Protein AF-A0A391P068-F1 (afdb_monomer)

InterPro domains:
  IPR002133 S-adenosylmethion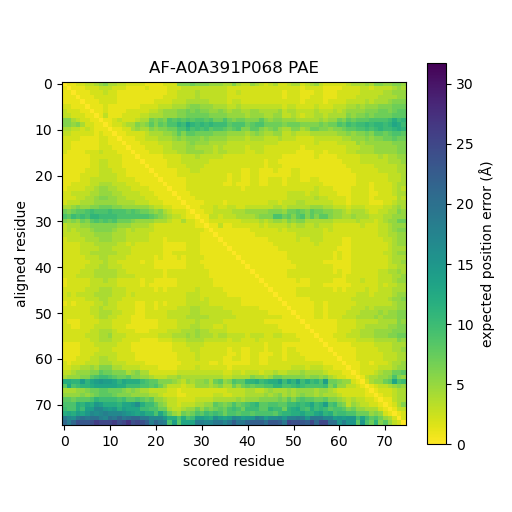ine synthetase [PTHR11964] (1-75)
  IPR022629 S-adenosylmethionine synthetase, central domain [PF02772] (1-68)
  IPR022636 S-adenosylmethionine synthetase superfamily [SSF55973] (1-69)

pLDDT: mean 94.85, std 6.23, range [57.66, 98.62]

Secondary structure (DSSP, 8-state):
-EEEEEEPTTS-EEEEEEEEEEE-----TT--HHHHHHHHIIIIIHHHS-GGG--TT-EEEESTTS---S-GGG-

Solvent-accessible surface area (backbone atoms only — not comparable to full-atom values): 4659 Å² total; per-residue (Å²): 114,43,68,44,66,46,78,43,96,87,71,49,76,44,81,63,33,44,48,34,44,70,46,78,68,75,46,66,88,83,61,58,66,66,60,51,44,50,47,45,44,60,71,46,47,62,70,68,50,62,69,87,32,54,59,95,79,39,41,76,39,61,38,79,81,6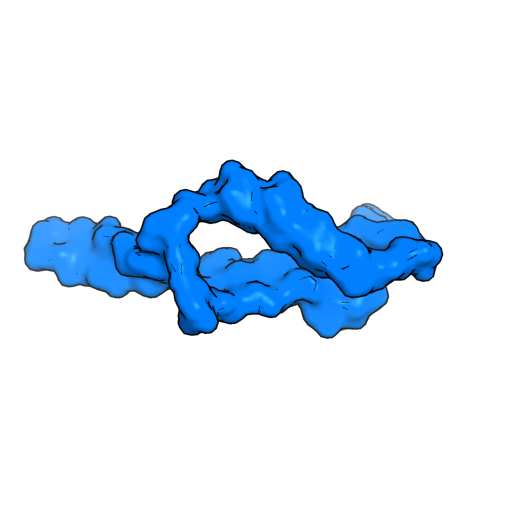7,78,39,59,75,57,68,97,86,86

Nearest PDB structures (foldseek):
  8xj2-assembly1_D  TM=9.736E-01  e=4.582E-07  Homo sapiens
  8xj2-assembly1_B  TM=9.723E-01  e=5.629E-07  Homo sapiens
  4ktv-assembly1_C  TM=9.755E-01  e=6.457E-07  Homo sapiens
  3so4-assembly1_D  TM=9.628E-01  e=1.197E-06  Entamoeba histolytica
  6sw6-assembly1_B  TM=9.434E-01  e=3.588E-06  Homo sapiens

Sequence (75 aa):
VSVEYEQLDSGMLKPLRVHTVVVSTQHDDLVDLEALRKDIKEHVIDQVIPASLVDDDTIFHINPSSRFVIGGPAG

Foldseek 3Di:
DAWDWDQDPVRDTDTQAAQEDADADADAPPDDLVVQLVCCVPVPVPVPDPPNRDDPNYYYHYNVVSHRHDDDPRD

Structure (mmCIF, N/CA/C/O backbone):
data_AF-A0A391P068-F1
#
_entry.id   AF-A0A391P068-F1
#
loop_
_atom_site.group_PDB
_atom_site.id
_atom_site.type_symbol
_atom_site.label_atom_id
_atom_site.la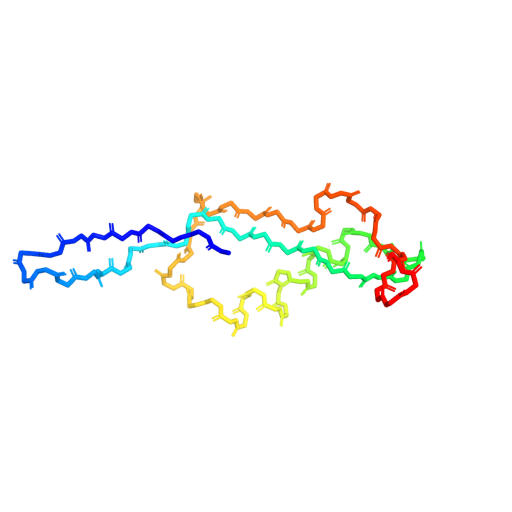bel_alt_id
_atom_site.label_comp_id
_atom_site.label_asym_id
_atom_site.label_entity_id
_atom_site.label_seq_id
_atom_site.pdbx_PDB_ins_code
_atom_site.Cartn_x
_atom_site.Cartn_y
_atom_site.Cartn_z
_atom_site.occupancy
_atom_site.B_iso_or_equiv
_atom_site.auth_seq_id
_atom_site.auth_comp_id
_atom_site.auth_asym_id
_atom_site.auth_atom_id
_atom_site.pdbx_PDB_model_num
ATOM 1 N N . VAL A 1 1 ? 3.688 1.632 7.240 1.00 94.69 1 VAL A N 1
ATOM 2 C CA . VAL A 1 1 ? 2.214 1.596 7.378 1.00 94.69 1 VAL A CA 1
ATOM 3 C C . VAL A 1 1 ? 1.841 2.473 8.556 1.00 94.69 1 VAL A C 1
ATOM 5 O O . VAL A 1 1 ? 2.494 2.360 9.587 1.00 94.69 1 VAL A O 1
ATOM 8 N N . SER A 1 2 ? 0.846 3.336 8.391 1.00 97.88 2 SER A N 1
ATOM 9 C CA . SER A 1 2 ? 0.265 4.164 9.450 1.00 97.88 2 SER A CA 1
ATOM 10 C C . SER A 1 2 ? -1.106 3.602 9.810 1.00 97.88 2 SER A C 1
ATOM 12 O O . SER A 1 2 ? -1.912 3.341 8.916 1.00 97.88 2 SER A O 1
ATOM 14 N N . VAL A 1 3 ? -1.359 3.398 11.101 1.00 98.12 3 VAL A N 1
ATOM 15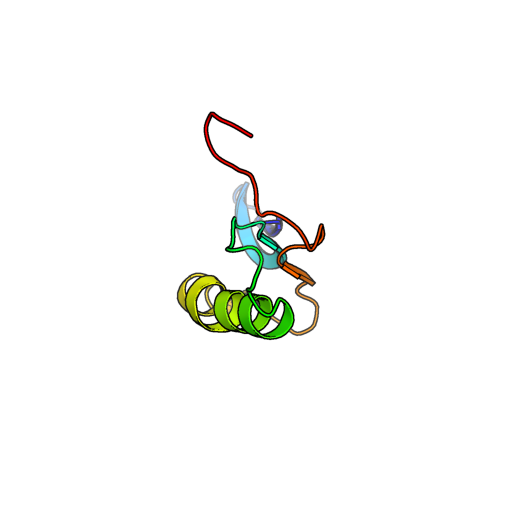 C CA . VAL A 1 3 ? -2.584 2.778 11.626 1.00 98.12 3 VAL A CA 1
ATOM 16 C C . VAL A 1 3 ? -3.169 3.700 12.688 1.00 98.12 3 VAL A C 1
ATOM 18 O O . VAL A 1 3 ? -2.434 4.206 13.536 1.00 98.12 3 VAL A O 1
ATOM 21 N N . GLU A 1 4 ? -4.476 3.914 12.631 1.00 98.19 4 GLU A N 1
ATOM 22 C CA . GLU A 1 4 ? -5.227 4.639 13.650 1.00 98.19 4 GLU A CA 1
ATOM 23 C C . GLU A 1 4 ? -5.646 3.690 14.769 1.00 98.19 4 GLU A C 1
ATOM 25 O O . GLU A 1 4 ? -6.109 2.572 14.518 1.00 98.19 4 GLU A O 1
ATOM 30 N N . TYR A 1 5 ? -5.497 4.151 16.009 1.00 98.19 5 TYR A N 1
ATOM 31 C CA . TYR A 1 5 ? -5.812 3.387 17.209 1.00 98.19 5 TYR A CA 1
ATOM 32 C C . TYR A 1 5 ? -6.727 4.176 18.135 1.00 98.19 5 TYR A C 1
ATOM 34 O O . TYR A 1 5 ? -6.589 5.388 18.287 1.00 98.19 5 TYR A O 1
ATOM 42 N N . GLU A 1 6 ? -7.593 3.445 18.823 1.00 97.56 6 GLU A N 1
ATOM 43 C CA . GLU A 1 6 ? -8.306 3.904 20.006 1.00 97.56 6 GLU A CA 1
ATOM 44 C C . GLU A 1 6 ? -7.569 3.410 21.255 1.00 97.56 6 GLU A C 1
ATOM 46 O O . GLU A 1 6 ? -7.206 2.231 21.344 1.00 97.56 6 GLU A O 1
ATOM 51 N N . GLN A 1 7 ? -7.351 4.296 22.226 1.00 97.69 7 GLN A N 1
ATOM 52 C CA . GLN A 1 7 ? -6.886 3.899 23.551 1.00 97.69 7 GLN A CA 1
ATOM 53 C C . GLN A 1 7 ? -8.096 3.626 24.443 1.00 97.69 7 GLN A C 1
ATOM 55 O O . GLN A 1 7 ? -8.898 4.518 24.701 1.00 97.69 7 GLN A O 1
ATOM 60 N N . LEU A 1 8 ? -8.216 2.386 24.906 1.00 96.94 8 LEU A N 1
ATOM 61 C CA . LEU A 1 8 ? -9.272 1.958 25.818 1.00 96.94 8 LEU A CA 1
ATOM 62 C C . LEU A 1 8 ? -8.954 2.388 27.256 1.00 96.94 8 LEU A C 1
ATOM 64 O O . LEU A 1 8 ? -7.785 2.541 27.614 1.00 96.94 8 LEU A O 1
ATOM 68 N N . ASP A 1 9 ? -9.974 2.468 28.115 1.00 95.81 9 ASP A N 1
ATOM 69 C CA . ASP A 1 9 ? -9.829 2.805 29.545 1.00 95.81 9 ASP A CA 1
ATOM 70 C C . ASP A 1 9 ? -8.873 1.864 30.299 1.00 95.81 9 ASP A C 1
ATOM 72 O O . ASP A 1 9 ? -8.247 2.244 31.287 1.00 95.81 9 ASP A O 1
ATOM 76 N N . SER A 1 10 ? -8.720 0.629 29.812 1.00 95.44 10 SER A N 1
ATOM 77 C CA . SER A 1 10 ? -7.756 -0.350 30.326 1.00 95.44 10 SER A CA 1
ATOM 78 C C . SER A 1 10 ? -6.292 -0.004 30.013 1.00 95.44 10 SER A C 1
ATOM 80 O O . SER A 1 10 ? -5.389 -0.716 30.448 1.00 95.44 10 SER A O 1
ATOM 82 N N . GLY A 1 11 ? -6.044 1.046 29.225 1.00 95.44 11 GLY A N 1
ATOM 83 C CA . GLY A 1 11 ? -4.739 1.419 28.684 1.00 95.44 11 GLY A CA 1
ATOM 84 C C . GLY A 1 11 ? -4.336 0.639 27.428 1.00 95.44 11 GLY A C 1
ATOM 85 O O . GLY A 1 11 ? -3.279 0.912 26.863 1.00 95.44 11 GLY A O 1
ATOM 86 N N . MET A 1 12 ? -5.156 -0.315 26.970 1.00 96.56 12 MET A N 1
ATOM 87 C CA . MET A 1 12 ? -4.893 -1.088 25.753 1.00 96.56 12 MET A CA 1
ATOM 88 C C . MET A 1 12 ? -5.164 -0.273 24.483 1.00 96.56 12 MET A C 1
ATOM 90 O O . MET A 1 12 ? -6.125 0.490 24.425 1.00 96.56 12 MET A O 1
ATOM 94 N N . LEU A 1 13 ? -4.361 -0.496 23.440 1.00 97.56 13 LEU A N 1
ATOM 95 C CA . LEU A 1 13 ? -4.577 0.085 22.114 1.00 97.56 13 LEU A CA 1
ATOM 96 C C . LEU A 1 13 ? -5.341 -0.892 21.220 1.00 97.56 13 LEU A C 1
ATOM 98 O O . LEU A 1 13 ? -4.909 -2.028 21.017 1.00 97.56 13 LEU A O 1
ATOM 102 N N . LYS A 1 14 ? -6.459 -0.434 20.660 1.00 96.69 14 LYS A N 1
ATOM 103 C CA . LYS A 1 14 ? -7.276 -1.182 19.704 1.00 96.69 14 LYS A CA 1
ATOM 104 C C . LYS A 1 14 ? -7.127 -0.562 18.310 1.00 96.69 14 LYS A C 1
ATOM 106 O O . LYS A 1 14 ? -7.430 0.621 18.162 1.00 96.69 14 LYS A O 1
ATOM 111 N N . PRO A 1 15 ? -6.662 -1.308 17.290 1.00 97.56 15 PRO A N 1
ATOM 112 C CA . PRO A 1 15 ? -6.576 -0.782 15.932 1.00 97.56 15 PRO A CA 1
ATOM 113 C C . PRO A 1 15 ? -7.982 -0.533 15.389 1.00 97.56 15 PRO A C 1
ATOM 115 O O . PRO A 1 15 ? -8.849 -1.404 15.481 1.00 97.56 15 PRO A O 1
ATOM 118 N N . LEU A 1 16 ? -8.192 0.653 14.826 1.00 97.75 16 LEU A N 1
ATOM 119 C CA . LEU A 1 16 ? -9.435 1.022 14.157 1.00 97.75 16 LEU A CA 1
ATOM 120 C C . LEU A 1 16 ? -9.332 0.746 12.661 1.00 97.75 16 LEU A C 1
ATOM 122 O O . LEU A 1 16 ? -10.192 0.078 12.094 1.00 97.75 16 LEU A O 1
ATOM 126 N N . ARG A 1 17 ? -8.262 1.247 12.037 1.00 98.44 17 ARG A N 1
ATOM 127 C CA . ARG A 1 17 ? -8.078 1.218 10.585 1.00 98.44 17 ARG A CA 1
ATOM 128 C C . ARG A 1 17 ? -6.643 1.490 10.162 1.00 98.44 17 ARG A C 1
ATOM 130 O O . ARG A 1 17 ? -5.869 2.117 10.886 1.00 98.44 17 ARG A O 1
ATOM 137 N N . VAL A 1 18 ? -6.300 1.075 8.951 1.00 98.62 18 VAL A N 1
ATOM 138 C CA . VAL A 1 18 ? -5.095 1.521 8.257 1.00 98.62 18 VAL A CA 1
ATOM 139 C C . VAL A 1 18 ? -5.373 2.883 7.623 1.00 98.62 18 VAL A C 1
ATOM 141 O O . VAL A 1 18 ? -6.216 3.007 6.740 1.00 98.62 18 VAL A O 1
ATOM 144 N N . HIS A 1 19 ? -4.631 3.904 8.047 1.00 98.62 19 HIS A N 1
ATOM 145 C CA . HIS A 1 19 ? -4.722 5.248 7.471 1.00 98.62 19 HIS A CA 1
ATOM 146 C C . HIS A 1 19 ? -3.899 5.361 6.185 1.00 98.62 19 HIS A C 1
ATOM 148 O O . HIS A 1 19 ? -4.344 5.925 5.188 1.00 98.62 19 HIS A O 1
ATOM 154 N N . THR A 1 20 ? -2.668 4.832 6.182 1.00 98.62 20 THR A N 1
ATOM 155 C CA . THR A 1 20 ? -1.783 4.942 5.011 1.00 98.62 20 THR A CA 1
ATOM 156 C C . THR A 1 20 ? -0.869 3.740 4.846 1.00 98.62 20 THR A C 1
ATOM 158 O O . THR A 1 20 ? -0.173 3.320 5.776 1.00 98.62 20 THR A O 1
ATOM 161 N N . VAL A 1 21 ? -0.785 3.242 3.618 1.00 98.38 21 VAL A N 1
ATOM 162 C CA . VAL A 1 21 ? 0.195 2.248 3.185 1.00 98.38 21 VAL A CA 1
ATOM 163 C C . VAL A 1 21 ? 1.158 2.908 2.209 1.00 98.38 21 VAL A C 1
ATOM 165 O O . VAL A 1 21 ? 0.740 3.546 1.248 1.00 98.38 21 VAL A O 1
ATOM 168 N N . VAL A 1 22 ? 2.458 2.739 2.448 1.00 98.06 22 VAL A N 1
ATOM 169 C CA . VAL A 1 22 ? 3.513 3.174 1.527 1.00 98.06 22 VAL A CA 1
ATOM 170 C C . VAL A 1 22 ? 4.342 1.957 1.158 1.00 98.06 22 VAL A C 1
ATOM 172 O O . VAL A 1 22 ? 4.828 1.260 2.050 1.00 98.06 22 VAL A O 1
ATOM 175 N N . VAL A 1 23 ? 4.502 1.718 -0.139 1.00 97.50 23 VAL A N 1
ATOM 176 C CA . VAL A 1 23 ? 5.374 0.683 -0.692 1.00 97.50 23 VAL A CA 1
ATOM 177 C C . VAL A 1 23 ? 6.273 1.333 -1.733 1.00 97.50 23 VAL A C 1
ATOM 179 O O . VAL A 1 23 ? 5.785 1.973 -2.658 1.00 97.50 23 VAL A O 1
ATOM 182 N N . SER A 1 24 ? 7.581 1.142 -1.589 1.00 95.94 24 SER A N 1
ATOM 183 C CA . SER A 1 24 ? 8.572 1.464 -2.614 1.00 95.94 24 SER A CA 1
ATOM 184 C C . SER A 1 24 ? 9.364 0.195 -2.884 1.00 95.94 24 SER A C 1
ATOM 186 O O . SER A 1 24 ? 10.089 -0.266 -2.005 1.00 95.94 24 SER A O 1
ATOM 188 N N . THR A 1 25 ? 9.195 -0.392 -4.067 1.00 95.19 25 THR A N 1
ATOM 189 C CA . THR A 1 25 ? 9.886 -1.628 -4.454 1.00 95.19 25 THR A CA 1
ATOM 190 C C . THR A 1 25 ? 10.757 -1.425 -5.678 1.00 95.19 25 THR A C 1
ATOM 192 O O . THR A 1 25 ? 10.396 -0.659 -6.576 1.00 95.19 25 THR A O 1
ATOM 195 N 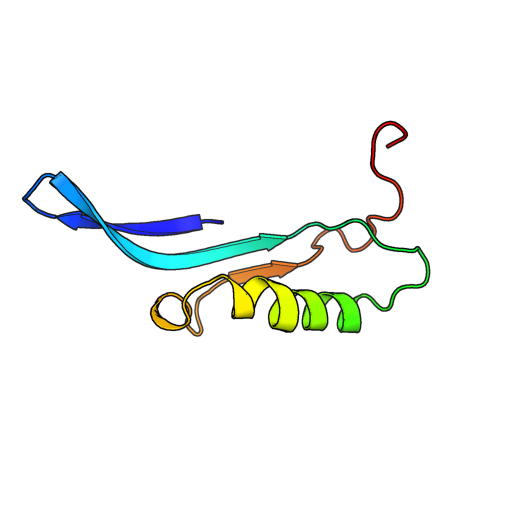N . GLN A 1 26 ? 11.911 -2.101 -5.699 1.00 94.31 26 GLN A N 1
ATOM 196 C CA . GLN A 1 26 ? 12.793 -2.092 -6.862 1.00 94.31 26 GLN A CA 1
ATOM 197 C C . GLN A 1 26 ? 12.130 -2.867 -7.995 1.00 94.31 26 GLN A C 1
ATOM 199 O O . GLN A 1 26 ? 11.428 -3.850 -7.748 1.00 94.31 26 GLN A O 1
ATOM 204 N N . HIS A 1 27 ? 12.334 -2.409 -9.222 1.00 94.31 27 HIS A N 1
ATOM 205 C CA . HIS A 1 27 ? 11.782 -3.035 -10.414 1.00 94.31 27 HIS A CA 1
ATOM 206 C C . HIS A 1 27 ? 12.738 -2.900 -11.601 1.00 94.31 27 HIS A C 1
ATOM 208 O O . HIS A 1 27 ? 13.660 -2.086 -11.588 1.00 94.31 27 HIS A O 1
ATOM 214 N N . ASP A 1 28 ? 12.507 -3.701 -12.638 1.00 93.19 28 ASP A N 1
ATOM 215 C CA . ASP A 1 28 ? 13.216 -3.572 -13.910 1.00 93.19 28 ASP A CA 1
ATOM 216 C C . ASP A 1 28 ? 12.856 -2.247 -14.616 1.00 93.19 28 ASP A C 1
ATOM 218 O O . ASP A 1 28 ? 11.763 -1.708 -14.417 1.00 93.19 28 ASP A O 1
ATOM 222 N N . ASP A 1 29 ? 13.760 -1.709 -15.440 1.00 92.69 29 ASP A N 1
ATOM 223 C CA . ASP A 1 29 ? 13.554 -0.428 -16.139 1.00 92.69 29 ASP A CA 1
ATOM 224 C C . ASP A 1 29 ? 12.420 -0.476 -17.174 1.00 92.69 29 ASP A C 1
ATOM 226 O O . ASP A 1 29 ? 11.871 0.557 -17.549 1.00 92.69 29 ASP A O 1
ATOM 230 N N . LEU A 1 30 ? 12.058 -1.675 -17.634 1.00 92.31 30 LEU A N 1
ATOM 231 C CA . LEU A 1 30 ? 11.021 -1.880 -18.644 1.00 92.31 30 LEU A CA 1
ATOM 232 C C . LEU A 1 30 ? 9.646 -2.213 -18.053 1.00 92.31 30 LEU A C 1
ATOM 234 O O . LEU A 1 30 ? 8.725 -2.526 -18.808 1.00 92.31 30 LEU A O 1
ATOM 238 N N . VAL A 1 31 ? 9.489 -2.181 -16.725 1.00 93.69 31 VAL A N 1
ATOM 239 C CA . VAL A 1 31 ? 8.201 -2.505 -16.101 1.00 93.69 31 VAL A CA 1
ATOM 240 C C . VAL A 1 31 ? 7.153 -1.436 -16.414 1.00 93.69 31 VAL A C 1
ATOM 242 O O . VAL A 1 31 ? 7.421 -0.234 -16.365 1.00 93.69 31 VAL A O 1
ATOM 245 N N . ASP A 1 32 ? 5.923 -1.878 -16.659 1.00 94.94 32 ASP A N 1
ATOM 246 C CA . ASP A 1 32 ? 4.769 -0.988 -16.636 1.00 94.94 32 ASP A CA 1
ATOM 247 C C . ASP A 1 32 ? 4.431 -0.629 -15.180 1.00 94.94 32 ASP A C 1
ATOM 249 O O . ASP A 1 32 ? 4.096 -1.490 -14.363 1.00 94.94 32 ASP A O 1
ATOM 253 N N . LEU A 1 33 ? 4.536 0.658 -14.849 1.00 93.44 33 LEU A N 1
ATOM 254 C CA . LEU A 1 33 ? 4.289 1.164 -13.501 1.00 93.44 33 LEU A CA 1
ATOM 255 C C . LEU A 1 33 ? 2.819 1.063 -13.087 1.00 93.44 33 LEU A C 1
ATOM 257 O O . LEU A 1 33 ? 2.546 0.951 -11.892 1.00 93.44 33 LEU A O 1
ATOM 261 N N . GLU A 1 34 ? 1.868 1.125 -14.020 1.00 95.06 34 GLU A N 1
ATOM 262 C CA . GLU A 1 34 ? 0.452 0.963 -13.678 1.00 95.06 34 GLU A CA 1
ATOM 263 C C . GLU A 1 34 ? 0.150 -0.489 -13.313 1.00 95.06 34 GLU A C 1
ATOM 265 O O . GLU A 1 34 ? -0.437 -0.745 -12.257 1.00 95.06 34 GLU A O 1
ATOM 270 N N . ALA A 1 35 ? 0.638 -1.432 -14.124 1.00 96.19 35 ALA A N 1
ATOM 271 C CA . ALA A 1 35 ? 0.562 -2.857 -13.825 1.00 96.19 35 ALA A CA 1
ATOM 272 C C . ALA A 1 35 ? 1.252 -3.185 -12.492 1.00 96.19 35 ALA A C 1
ATOM 274 O O . ALA A 1 35 ? 0.630 -3.781 -11.618 1.00 96.19 35 ALA A O 1
ATOM 275 N N . LEU A 1 36 ? 2.476 -2.688 -12.267 1.00 96.06 36 LEU A N 1
ATOM 276 C CA . LEU A 1 36 ? 3.200 -2.886 -11.006 1.00 96.06 36 LEU A CA 1
ATOM 277 C C . LEU A 1 36 ? 2.395 -2.393 -9.795 1.00 96.06 36 LEU A C 1
ATOM 279 O O . LEU A 1 36 ? 2.321 -3.077 -8.775 1.00 96.06 36 LEU A O 1
ATOM 283 N N . ARG A 1 37 ? 1.785 -1.202 -9.879 1.00 97.12 37 ARG A N 1
ATOM 284 C CA . ARG A 1 37 ? 0.977 -0.660 -8.775 1.00 97.12 37 ARG A CA 1
ATOM 285 C C . ARG A 1 37 ? -0.230 -1.540 -8.476 1.00 97.12 37 ARG A C 1
ATOM 287 O O . ARG A 1 37 ? -0.530 -1.767 -7.303 1.00 97.12 37 ARG A O 1
ATOM 294 N N . LYS A 1 38 ? -0.898 -2.040 -9.518 1.00 97.88 38 LYS A N 1
ATOM 295 C CA . LYS A 1 38 ? -2.029 -2.958 -9.378 1.00 97.88 38 LYS A CA 1
ATOM 296 C C . LYS A 1 38 ? -1.590 -4.285 -8.756 1.00 97.88 38 LYS A C 1
ATOM 298 O O . LYS A 1 38 ? -2.206 -4.715 -7.786 1.00 97.88 38 LYS A O 1
ATOM 303 N N . ASP A 1 39 ? -0.499 -4.865 -9.239 1.00 97.94 39 ASP A N 1
ATOM 304 C CA . ASP A 1 39 ? 0.022 -6.144 -8.755 1.00 97.94 39 ASP A CA 1
ATOM 305 C C . ASP A 1 39 ? 0.435 -6.060 -7.282 1.00 97.94 39 ASP A C 1
ATOM 307 O O . ASP A 1 39 ? 0.114 -6.942 -6.488 1.00 97.94 39 ASP A O 1
ATOM 311 N N . ILE A 1 40 ? 1.086 -4.968 -6.868 1.00 98.12 40 ILE A N 1
ATOM 312 C CA . ILE A 1 40 ? 1.421 -4.744 -5.455 1.00 98.12 40 ILE A CA 1
ATOM 313 C C . ILE A 1 40 ? 0.156 -4.601 -4.603 1.00 98.12 40 ILE A C 1
ATOM 315 O O . ILE A 1 40 ? 0.102 -5.129 -3.490 1.00 98.12 40 ILE A O 1
ATOM 319 N N . LYS A 1 41 ? -0.878 -3.916 -5.102 1.00 97.75 41 LYS A N 1
ATOM 320 C CA . LYS A 1 41 ? -2.150 -3.808 -4.382 1.00 97.75 41 LYS A CA 1
ATOM 321 C C . LYS A 1 41 ? -2.807 -5.183 -4.209 1.00 97.75 41 LYS A C 1
ATOM 323 O O . LYS A 1 41 ? -3.124 -5.549 -3.083 1.00 97.75 41 LYS A O 1
ATOM 328 N N . GLU A 1 42 ? -2.933 -5.954 -5.284 1.00 98.25 42 GLU A N 1
ATOM 329 C CA . GLU A 1 42 ? -3.667 -7.226 -5.312 1.00 98.25 42 GLU A CA 1
ATOM 330 C C . GLU A 1 42 ? -2.916 -8.385 -4.635 1.00 98.25 42 GLU A C 1
ATOM 332 O O . GLU A 1 42 ? -3.489 -9.147 -3.851 1.00 98.25 42 GLU A O 1
ATOM 337 N N . HIS A 1 43 ? -1.624 -8.532 -4.929 1.00 98.38 43 HIS A N 1
ATOM 338 C CA . HIS A 1 43 ? -0.839 -9.704 -4.533 1.00 98.38 43 HIS A CA 1
ATOM 339 C C . HIS A 1 43 ? -0.015 -9.499 -3.261 1.00 98.38 43 HIS A C 1
ATOM 341 O O . HIS A 1 43 ? 0.474 -10.478 -2.699 1.00 98.38 43 HIS A O 1
ATOM 347 N N . VAL A 1 44 ? 0.132 -8.260 -2.782 1.00 98.19 44 VAL A N 1
ATOM 348 C CA . VAL A 1 44 ? 0.885 -7.967 -1.552 1.00 98.19 44 VAL A CA 1
ATOM 349 C C . VAL A 1 44 ? -0.011 -7.328 -0.506 1.00 98.19 44 VAL A C 1
ATOM 351 O O . VAL A 1 44 ? -0.179 -7.880 0.577 1.00 98.19 44 VAL A O 1
ATOM 354 N N . ILE A 1 45 ? -0.598 -6.171 -0.807 1.00 97.94 45 ILE A N 1
ATOM 355 C CA . ILE A 1 45 ? -1.356 -5.406 0.189 1.00 97.94 45 ILE A CA 1
ATOM 356 C C . ILE A 1 45 ? -2.630 -6.161 0.583 1.00 97.94 45 ILE A C 1
ATOM 358 O O . ILE A 1 45 ? -2.835 -6.411 1.770 1.00 97.94 45 ILE A O 1
ATOM 362 N N . ASP A 1 46 ? -3.428 -6.594 -0.394 1.00 97.50 46 ASP A N 1
ATOM 363 C CA . ASP A 1 46 ? -4.713 -7.268 -0.153 1.00 97.50 46 ASP A CA 1
ATOM 364 C C . ASP A 1 46 ? -4.555 -8.686 0.412 1.00 97.50 46 ASP A C 1
ATOM 366 O O . ASP A 1 46 ? -5.473 -9.212 1.037 1.00 97.50 46 ASP A O 1
ATOM 370 N N . GLN A 1 47 ? -3.375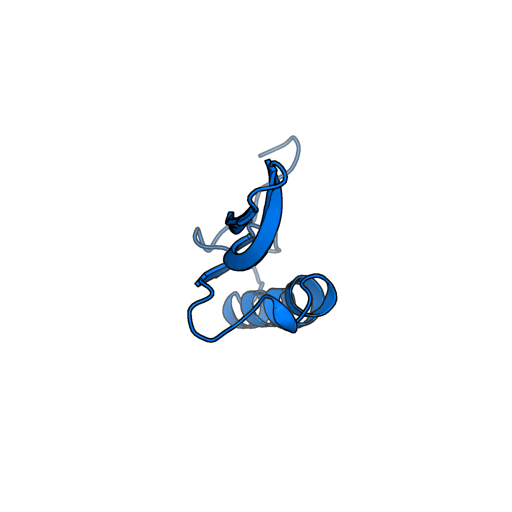 -9.291 0.250 1.00 98.25 47 GLN A N 1
ATOM 371 C CA . GLN A 1 47 ? -3.060 -10.599 0.831 1.00 98.25 47 GLN A CA 1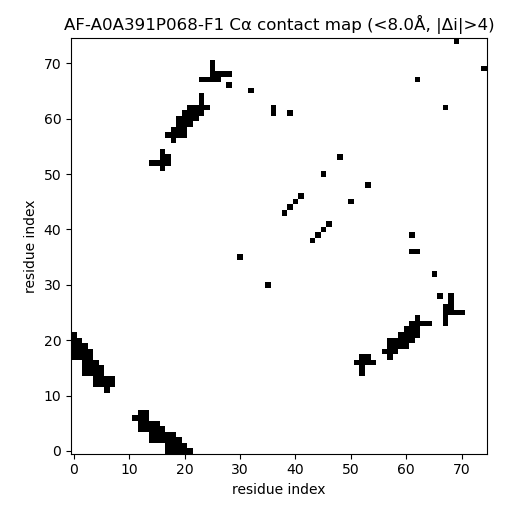
ATOM 372 C C . GLN A 1 47 ? -2.609 -10.514 2.296 1.00 98.25 47 GLN A C 1
ATOM 374 O O . GLN A 1 47 ? -2.650 -11.518 3.005 1.00 98.25 47 GLN A O 1
ATOM 379 N N . VAL A 1 48 ? -2.147 -9.345 2.755 1.00 98.06 48 VAL A N 1
ATOM 380 C CA . VAL A 1 48 ? -1.495 -9.196 4.068 1.00 98.06 48 VAL A CA 1
ATOM 381 C C . VAL A 1 48 ? -2.302 -8.325 5.024 1.00 98.06 48 VAL A C 1
ATOM 383 O O . VAL A 1 48 ? -2.327 -8.602 6.224 1.00 98.06 48 VAL A O 1
ATOM 386 N N . ILE A 1 49 ? -2.956 -7.270 4.534 1.00 97.75 49 ILE A N 1
ATOM 387 C CA . ILE A 1 49 ? -3.754 -6.384 5.381 1.00 97.75 49 ILE A CA 1
ATOM 388 C C . ILE A 1 49 ? -5.166 -6.964 5.517 1.00 97.75 49 ILE A C 1
ATOM 390 O O . ILE A 1 49 ? -5.840 -7.154 4.506 1.00 97.75 49 ILE A O 1
ATOM 394 N N . PRO A 1 50 ? -5.659 -7.212 6.747 1.00 97.75 50 PRO A N 1
ATOM 395 C CA . PRO A 1 50 ? -7.035 -7.641 6.948 1.00 97.75 50 PRO A CA 1
ATOM 396 C C . PRO A 1 50 ? -8.016 -6.647 6.322 1.00 97.75 50 PRO A C 1
ATOM 398 O O . PRO A 1 50 ? -7.987 -5.461 6.654 1.00 97.75 50 PRO A O 1
ATOM 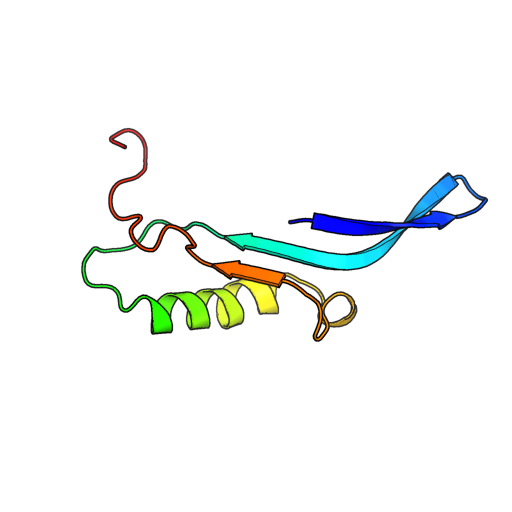401 N N . ALA A 1 51 ? -8.923 -7.138 5.473 1.00 97.00 51 ALA A N 1
ATOM 402 C CA . ALA A 1 51 ? -9.906 -6.300 4.783 1.00 97.00 51 ALA A CA 1
ATOM 403 C C . ALA A 1 51 ? -10.774 -5.471 5.747 1.00 97.00 51 ALA A C 1
ATOM 405 O O . ALA A 1 51 ? -11.210 -4.383 5.403 1.00 97.00 51 ALA A O 1
ATOM 406 N N . SER A 1 52 ? -10.970 -5.940 6.985 1.00 97.81 52 SER A N 1
ATOM 407 C CA . SER A 1 52 ? -11.702 -5.212 8.029 1.00 97.81 52 SER A CA 1
ATOM 408 C C . SER A 1 52 ? -11.025 -3.924 8.510 1.00 97.81 52 SER A C 1
ATOM 410 O O . SER A 1 52 ? -11.641 -3.176 9.259 1.00 97.81 52 SER A O 1
ATOM 412 N N . LEU A 1 53 ? -9.754 -3.698 8.166 1.00 98.00 53 LEU A N 1
ATOM 413 C CA . LEU A 1 53 ? -8.989 -2.507 8.545 1.00 98.00 53 LEU A CA 1
ATOM 414 C C . LEU A 1 53 ? -8.788 -1.534 7.374 1.00 98.00 53 LEU A C 1
ATOM 416 O O . LEU A 1 53 ? -8.120 -0.519 7.556 1.00 98.00 53 LEU A O 1
ATOM 420 N N . VAL A 1 54 ? -9.310 -1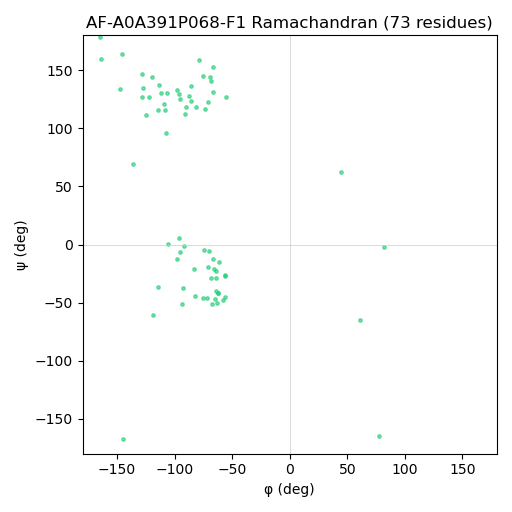.852 6.189 1.00 97.88 54 VAL A N 1
ATOM 421 C CA . VAL A 1 54 ? -9.193 -1.037 4.975 1.00 97.88 54 VAL A CA 1
ATOM 422 C C . VAL A 1 54 ? -10.575 -0.525 4.601 1.00 97.88 54 VAL A C 1
ATOM 424 O O . VAL A 1 54 ? -11.540 -1.284 4.621 1.00 97.88 54 VAL A O 1
ATOM 427 N N . ASP A 1 55 ? -10.668 0.741 4.220 1.00 97.44 55 ASP A N 1
ATOM 428 C CA . ASP A 1 55 ? -11.878 1.306 3.623 1.00 97.44 55 ASP A CA 1
ATOM 429 C C . ASP A 1 55 ? -11.525 2.353 2.549 1.00 97.44 55 ASP A C 1
ATOM 431 O O . ASP A 1 55 ? -10.369 2.476 2.132 1.00 97.44 55 ASP A O 1
ATOM 435 N N . ASP A 1 56 ? -12.534 3.115 2.128 1.00 97.50 56 ASP A N 1
ATOM 436 C CA . ASP A 1 56 ? -12.442 4.116 1.065 1.00 97.50 56 ASP A CA 1
ATOM 437 C C . ASP A 1 56 ? -11.495 5.289 1.391 1.00 97.50 56 ASP A C 1
ATOM 439 O O . ASP A 1 56 ? -10.964 5.912 0.470 1.00 97.50 56 ASP A O 1
ATOM 443 N N . ASP A 1 57 ? -11.228 5.558 2.674 1.00 97.75 57 ASP A N 1
ATOM 444 C CA . ASP A 1 57 ? -10.330 6.630 3.122 1.00 97.75 57 ASP A CA 1
ATOM 445 C C . ASP A 1 57 ? -8.879 6.145 3.315 1.00 97.75 57 ASP A C 1
ATOM 447 O O . ASP A 1 57 ? -7.997 6.921 3.697 1.00 97.75 57 ASP A O 1
ATOM 451 N N . THR A 1 58 ? -8.585 4.856 3.101 1.00 98.31 58 THR A N 1
ATOM 452 C CA . THR A 1 58 ? -7.214 4.342 3.225 1.00 98.31 58 THR A CA 1
ATOM 453 C C . THR A 1 58 ? -6.342 4.846 2.071 1.00 98.31 58 THR A C 1
ATOM 455 O O . THR A 1 58 ? -6.587 4.574 0.897 1.00 98.31 58 THR A O 1
ATOM 458 N N . ILE A 1 59 ? -5.247 5.535 2.404 1.00 98.38 59 ILE A N 1
ATOM 459 C CA . ILE A 1 59 ? -4.334 6.121 1.416 1.00 98.38 59 ILE A CA 1
ATOM 460 C C . ILE A 1 59 ? -3.272 5.098 0.993 1.00 98.38 59 ILE A C 1
ATOM 462 O O . ILE A 1 59 ? -2.547 4.557 1.833 1.00 98.38 59 ILE A O 1
ATOM 466 N N . PHE A 1 60 ? -3.107 4.887 -0.315 1.00 98.06 60 PHE A N 1
ATOM 467 C CA . PHE A 1 60 ? -2.083 4.001 -0.879 1.00 98.06 60 PHE A CA 1
ATOM 468 C C . PHE A 1 60 ? -1.045 4.784 -1.693 1.00 98.06 60 PHE A C 1
ATOM 470 O O . PHE A 1 60 ? -1.343 5.338 -2.748 1.00 98.06 60 PHE A O 1
ATOM 477 N N . HIS A 1 61 ? 0.208 4.776 -1.238 1.00 97.94 61 HIS A N 1
ATOM 478 C CA . HIS A 1 61 ? 1.358 5.282 -1.985 1.00 97.94 61 HIS A CA 1
ATOM 479 C C . HIS A 1 61 ? 2.215 4.112 -2.471 1.00 97.94 61 HIS A C 1
ATOM 481 O O . HIS A 1 61 ? 3.056 3.603 -1.732 1.00 97.94 61 HIS A O 1
ATOM 487 N N . ILE A 1 62 ? 2.010 3.685 -3.718 1.00 97.06 62 ILE A N 1
ATOM 488 C CA . ILE A 1 62 ? 2.755 2.576 -4.327 1.00 97.06 62 ILE A CA 1
ATOM 489 C C . ILE A 1 62 ? 3.717 3.132 -5.382 1.00 97.06 62 ILE A C 1
ATOM 491 O O . ILE A 1 62 ? 3.291 3.724 -6.377 1.00 97.06 62 ILE A O 1
ATOM 495 N N . ASN A 1 63 ? 5.018 2.966 -5.132 1.00 96.00 63 ASN A N 1
ATOM 496 C CA . ASN A 1 63 ? 6.129 3.560 -5.875 1.00 96.00 63 ASN A CA 1
ATOM 497 C C . ASN A 1 63 ? 5.883 5.055 -6.188 1.00 96.00 63 ASN A C 1
ATOM 499 O O . ASN A 1 63 ? 5.790 5.438 -7.360 1.00 96.00 63 ASN A O 1
ATOM 503 N N . PRO A 1 64 ? 5.762 5.927 -5.162 1.00 91.44 64 PRO A N 1
ATOM 504 C CA . PRO A 1 64 ? 5.458 7.348 -5.362 1.00 91.44 64 PRO A CA 1
ATOM 505 C C . PRO A 1 64 ? 6.564 8.097 -6.122 1.00 91.44 64 PRO A C 1
ATOM 507 O O . PRO A 1 64 ? 6.271 9.025 -6.870 1.00 91.44 64 PRO A O 1
ATOM 510 N N . SER A 1 65 ? 7.825 7.663 -6.008 1.00 88.62 65 SER A N 1
ATOM 511 C CA . SER A 1 65 ? 8.947 8.189 -6.805 1.00 88.62 65 SER A CA 1
ATOM 512 C C . SER A 1 65 ? 8.945 7.706 -8.261 1.00 88.62 65 SER A C 1
ATOM 514 O O . SER A 1 65 ? 9.764 8.162 -9.056 1.00 88.62 65 SER A O 1
ATOM 516 N N . SER A 1 66 ? 8.025 6.806 -8.626 1.00 80.88 66 SER A N 1
ATOM 517 C CA . SER A 1 66 ? 7.910 6.116 -9.915 1.00 80.88 66 SER A CA 1
ATOM 518 C C . SER A 1 66 ? 9.121 5.253 -10.276 1.00 80.88 66 SER A C 1
ATOM 520 O O . SER A 1 66 ? 8.985 4.038 -10.320 1.00 80.88 66 SER A O 1
ATOM 522 N N . ARG A 1 67 ? 10.302 5.844 -10.492 1.00 87.06 67 ARG A N 1
ATOM 523 C CA . ARG A 1 67 ? 11.510 5.129 -10.922 1.00 87.06 67 ARG A CA 1
ATOM 524 C C . ARG A 1 67 ? 12.327 4.667 -9.715 1.00 87.06 67 ARG A C 1
ATOM 526 O O . ARG A 1 67 ? 12.928 5.486 -9.022 1.00 87.06 67 ARG A O 1
ATOM 533 N N . PHE A 1 68 ? 12.392 3.356 -9.498 1.00 91.19 68 PHE A N 1
ATOM 534 C CA . PHE A 1 68 ? 13.273 2.731 -8.510 1.00 91.19 68 PHE A CA 1
ATOM 535 C C . PHE A 1 68 ? 13.945 1.494 -9.126 1.00 91.19 68 PHE A C 1
ATOM 537 O O . PHE A 1 68 ? 13.630 0.354 -8.809 1.00 91.19 68 PHE A O 1
ATOM 544 N N . VAL A 1 69 ? 14.841 1.747 -10.085 1.00 91.31 69 VAL A N 1
ATOM 545 C CA . VAL A 1 69 ? 15.502 0.705 -10.896 1.00 91.31 69 VAL A CA 1
ATOM 546 C C . VAL A 1 69 ? 16.835 0.267 -10.292 1.00 91.31 69 VAL A C 1
ATOM 548 O O . VAL A 1 69 ? 17.178 -0.911 -10.311 1.00 91.31 69 VAL A O 1
ATOM 551 N N . ILE A 1 70 ? 17.588 1.210 -9.725 1.00 88.94 70 ILE A N 1
ATOM 552 C CA . ILE A 1 70 ? 18.863 0.945 -9.051 1.00 88.94 70 ILE A CA 1
ATOM 553 C C . ILE A 1 70 ? 18.587 0.830 -7.551 1.00 88.94 70 ILE A C 1
ATOM 555 O O . ILE A 1 70 ? 17.927 1.691 -6.974 1.00 88.94 70 ILE A O 1
ATOM 559 N N . GLY A 1 71 ? 19.082 -0.239 -6.937 1.00 85.94 71 GLY A N 1
ATOM 560 C CA . GLY A 1 71 ? 18.878 -0.567 -5.531 1.00 85.94 71 GLY A CA 1
ATOM 561 C C . GLY A 1 71 ? 19.869 -1.633 -5.061 1.00 85.94 71 GLY A C 1
ATOM 562 O O . GLY A 1 71 ? 20.690 -2.125 -5.839 1.00 85.94 71 GLY A O 1
ATOM 563 N N . GLY A 1 72 ? 19.806 -1.990 -3.777 1.00 85.06 72 GLY A N 1
ATOM 564 C CA . GLY A 1 72 ? 20.784 -2.878 -3.139 1.00 85.06 72 GLY A CA 1
ATOM 565 C C . GLY A 1 72 ? 22.109 -2.168 -2.806 1.00 85.06 72 GLY A C 1
ATOM 566 O O . GLY A 1 72 ? 22.157 -0.945 -2.817 1.00 85.06 72 GLY A O 1
ATOM 567 N N . PRO A 1 73 ? 23.201 -2.903 -2.511 1.00 82.94 73 PRO A N 1
ATOM 568 C CA . PRO A 1 73 ? 24.483 -2.321 -2.075 1.00 82.94 73 PRO A CA 1
ATOM 569 C C . PRO A 1 73 ? 25.169 -1.385 -3.083 1.00 82.94 73 PRO A C 1
ATOM 571 O O . PRO A 1 73 ? 26.127 -0.706 -2.729 1.00 82.94 73 PRO A O 1
ATOM 574 N N . ALA A 1 74 ? 24.729 -1.412 -4.343 1.00 74.75 74 ALA A N 1
ATOM 575 C CA . ALA A 1 74 ? 25.237 -0.573 -5.424 1.00 74.75 74 ALA A CA 1
ATOM 576 C C . ALA A 1 74 ? 24.407 0.708 -5.647 1.00 74.75 74 ALA A C 1
ATOM 578 O O . ALA A 1 74 ? 24.782 1.512 -6.501 1.00 74.75 74 ALA A O 1
ATOM 579 N N . GLY A 1 75 ? 23.275 0.856 -4.945 1.00 57.66 75 GLY A N 1
ATOM 580 C CA . GLY A 1 75 ? 22.401 2.033 -4.980 1.00 57.66 75 GLY A CA 1
ATOM 581 C C . GLY A 1 75 ? 22.705 3.038 -3.881 1.00 57.66 75 GLY A C 1
ATOM 582 O O . GLY A 1 75 ? 23.228 2.624 -2.823 1.00 57.66 75 GLY A O 1
#

Radius of gyration: 15.72 Å; Cα contacts (8 Å, |Δi|>4): 91; chains: 1; bounding box: 38×19×49 Å

Mean predicted aligned error: 3.57 Å

Organism: NCBI:txid797122